Protein AF-A0A6L4AC06-F1 (afdb_monomer_lite)

Radius of gyration: 16.95 Å; chains: 1; bounding box: 40×43×42 Å

Sequence (103 aa):
LNTLAAGVDAAQFPNLARWIGMNDLIKADLDSHAIRDRAILEKSVIQSLKGLREIGLLREKEITGQLRVHGWIFELETGQILALDESSGHFEVLPEPTAKFSA

Secondary structure (DSSP, 8-state):
--HHHHTS-TTT-HHHHHHHHTT-------SSHHHHHHHHHHHHHHHHHHHHHHSHHHHHHHHTTS-----EEE-TTT--EEEEETTTTEEEEPPP-------

pLDDT: mean 78.98, std 16.52, range [40.75, 96.75]

Structure (mmCIF, N/CA/C/O backbone):
data_AF-A0A6L4AC06-F1
#
_entry.id   AF-A0A6L4AC06-F1
#
loop_
_atom_site.group_PDB
_atom_site.id
_atom_site.type_symbol
_atom_site.label_atom_id
_atom_site.label_alt_id
_atom_site.label_comp_id
_atom_site.label_asym_id
_atom_site.label_entity_id
_atom_site.label_seq_id
_atom_site.pdbx_PDB_ins_code
_atom_site.Cartn_x
_atom_site.Cartn_y
_atom_site.Cartn_z
_atom_site.occupancy
_atom_site.B_iso_or_equiv
_atom_site.auth_seq_id
_atom_site.auth_comp_id
_atom_site.auth_asym_id
_atom_site.auth_atom_id
_atom_site.pdbx_PDB_model_num
ATOM 1 N N . LEU A 1 1 ? 13.516 13.625 -12.542 1.00 40.75 1 LEU A N 1
ATOM 2 C CA . LEU A 1 1 ? 12.220 13.306 -13.176 1.00 40.75 1 LEU A CA 1
ATOM 3 C C . LEU A 1 1 ? 11.874 11.886 -12.740 1.00 40.75 1 LEU A C 1
ATOM 5 O O . LEU A 1 1 ? 12.769 11.053 -12.797 1.00 40.75 1 LEU A O 1
ATOM 9 N N . ASN A 1 2 ? 10.680 11.659 -12.177 1.00 47.31 2 ASN A N 1
ATOM 10 C CA . ASN A 1 2 ? 10.239 10.368 -11.614 1.00 47.31 2 ASN A CA 1
ATOM 11 C C . ASN A 1 2 ? 10.314 9.276 -12.695 1.00 47.31 2 ASN A C 1
ATOM 13 O O . ASN A 1 2 ? 9.913 9.534 -13.826 1.00 47.31 2 ASN A O 1
ATOM 17 N N . THR A 1 3 ? 10.797 8.070 -12.391 1.00 50.75 3 THR A N 1
ATOM 18 C CA . THR A 1 3 ? 10.997 7.006 -13.401 1.00 50.75 3 THR A CA 1
ATOM 19 C C . THR A 1 3 ? 9.695 6.505 -14.037 1.00 50.75 3 THR A C 1
ATOM 21 O O . THR A 1 3 ? 9.705 6.171 -15.214 1.00 50.75 3 THR A O 1
ATOM 24 N N . LEU A 1 4 ? 8.551 6.585 -13.346 1.00 47.72 4 LEU A N 1
ATOM 25 C CA . LEU A 1 4 ? 7.230 6.369 -13.967 1.00 47.72 4 LEU A CA 1
ATOM 26 C C . LEU A 1 4 ? 6.825 7.503 -14.926 1.00 47.72 4 LEU A C 1
ATOM 28 O O . LEU A 1 4 ? 6.141 7.262 -15.912 1.00 47.72 4 LEU A O 1
ATOM 32 N N . ALA A 1 5 ? 7.269 8.738 -14.671 1.00 49.38 5 ALA A N 1
ATOM 33 C CA . ALA A 1 5 ? 7.032 9.875 -15.561 1.00 49.38 5 ALA A CA 1
ATOM 34 C C . ALA A 1 5 ? 8.007 9.901 -16.750 1.00 49.38 5 ALA A C 1
ATOM 36 O O . ALA A 1 5 ? 7.704 10.514 -17.764 1.00 49.38 5 ALA A O 1
ATOM 37 N N . ALA A 1 6 ? 9.157 9.224 -16.658 1.00 54.38 6 ALA A N 1
ATOM 38 C CA . ALA A 1 6 ? 10.113 9.131 -17.761 1.00 54.38 6 ALA A CA 1
ATOM 39 C C . ALA A 1 6 ? 9.545 8.369 -18.975 1.00 54.38 6 ALA A C 1
ATOM 41 O O . ALA A 1 6 ? 9.968 8.625 -20.098 1.00 54.38 6 ALA A O 1
ATOM 42 N N . GLY A 1 7 ? 8.574 7.473 -18.755 1.00 56.91 7 GLY A N 1
ATOM 43 C CA . GLY A 1 7 ? 7.837 6.777 -19.816 1.00 56.91 7 GLY A CA 1
ATOM 44 C C . GLY A 1 7 ? 6.551 7.477 -20.270 1.00 56.91 7 GLY A C 1
ATOM 45 O O . GLY A 1 7 ? 5.894 6.990 -21.185 1.00 56.91 7 GLY A O 1
ATOM 46 N N . VAL A 1 8 ? 6.169 8.595 -19.643 1.00 63.22 8 VAL A N 1
ATOM 47 C CA . VAL A 1 8 ? 4.949 9.339 -19.981 1.00 63.22 8 VAL A CA 1
ATOM 48 C C . VAL A 1 8 ? 5.341 10.642 -20.653 1.00 63.22 8 VAL A C 1
ATOM 50 O O . VAL A 1 8 ? 5.860 11.554 -20.011 1.00 63.22 8 VAL A O 1
ATOM 53 N N . ASP A 1 9 ? 5.045 10.755 -21.945 1.00 72.19 9 ASP A N 1
ATOM 54 C CA . ASP A 1 9 ? 5.148 12.034 -22.636 1.00 72.19 9 ASP A CA 1
ATOM 55 C C . ASP A 1 9 ? 4.104 12.999 -22.057 1.00 72.19 9 ASP A C 1
ATOM 57 O O . ASP A 1 9 ? 2.901 12.872 -22.293 1.00 72.19 9 ASP A O 1
ATOM 61 N N . ALA A 1 10 ? 4.565 13.967 -21.267 1.00 72.50 10 ALA A N 1
ATOM 62 C CA . ALA A 1 10 ? 3.709 14.968 -20.649 1.00 72.50 10 ALA A CA 1
ATOM 63 C C . ALA A 1 10 ? 3.046 15.903 -21.676 1.00 72.50 10 ALA A C 1
ATOM 65 O O . ALA A 1 10 ? 1.990 16.461 -21.375 1.00 72.50 10 ALA A O 1
ATOM 66 N N . ALA A 1 11 ? 3.628 16.062 -22.871 1.00 78.44 11 ALA A N 1
ATOM 67 C CA . ALA A 1 11 ? 3.003 16.813 -23.955 1.00 78.44 11 ALA A CA 1
ATOM 68 C C . ALA A 1 11 ? 1.813 16.039 -24.543 1.00 78.44 11 ALA A C 1
ATOM 70 O O . ALA A 1 11 ? 0.790 16.638 -24.874 1.00 78.44 11 ALA A O 1
ATOM 71 N N . GLN A 1 12 ? 1.921 14.710 -24.613 1.00 81.12 12 GLN A N 1
ATOM 72 C CA . GLN A 1 12 ? 0.860 13.837 -25.114 1.00 81.12 12 GLN A CA 1
ATOM 73 C C . GLN A 1 12 ? -0.208 13.520 -24.052 1.00 81.12 12 GLN A C 1
ATOM 75 O O . GLN A 1 12 ? -1.399 13.477 -24.363 1.00 81.12 12 GLN A O 1
ATOM 80 N N . PHE A 1 13 ? 0.191 13.330 -22.790 1.00 79.69 13 PHE A N 1
ATOM 81 C CA . PHE A 1 13 ? -0.689 12.923 -21.688 1.00 79.69 13 PHE A CA 1
ATOM 82 C C . PHE A 1 13 ? -0.544 13.831 -20.451 1.00 79.69 13 PHE A C 1
ATOM 84 O O . PHE A 1 13 ? -0.169 13.369 -19.367 1.00 79.69 13 PHE A O 1
ATOM 91 N N . PRO A 1 14 ? -0.897 15.124 -20.551 1.00 79.69 14 PRO A N 1
ATOM 92 C CA . PRO A 1 14 ? -0.663 16.104 -19.486 1.00 79.69 14 PRO A CA 1
ATOM 93 C C . PRO A 1 14 ? -1.394 15.773 -18.177 1.00 79.69 14 PRO A C 1
ATOM 95 O O . PRO A 1 14 ? -0.861 15.982 -17.088 1.00 79.69 14 PRO A O 1
ATOM 98 N N . ASN A 1 15 ? -2.599 15.201 -18.256 1.00 77.62 15 ASN A N 1
ATOM 99 C CA . ASN A 1 15 ? -3.362 14.802 -17.069 1.00 77.62 15 ASN A CA 1
ATOM 100 C C . ASN A 1 15 ? -2.770 13.572 -16.371 1.00 77.62 15 ASN A C 1
ATOM 102 O O . ASN A 1 15 ? -2.788 13.511 -15.143 1.00 77.62 15 ASN A O 1
ATOM 106 N N . LEU A 1 16 ? -2.223 12.627 -17.140 1.00 70.25 16 LEU A N 1
ATOM 107 C CA . LEU A 1 16 ? -1.544 11.446 -16.610 1.00 70.25 16 LEU A CA 1
ATOM 108 C C . LEU A 1 16 ? -0.230 11.849 -15.938 1.00 70.25 16 LEU A C 1
ATOM 110 O O . LEU A 1 16 ? 0.023 11.455 -14.803 1.00 70.25 16 LEU A O 1
ATOM 114 N N . ALA A 1 17 ? 0.555 12.708 -16.594 1.00 73.12 17 ALA A N 1
ATOM 115 C CA . ALA A 1 17 ? 1.782 13.259 -16.030 1.00 73.12 17 ALA A CA 1
ATOM 116 C C . ALA A 1 17 ? 1.512 14.038 -14.733 1.00 73.12 17 ALA A C 1
ATOM 118 O O . ALA A 1 17 ? 2.220 13.854 -13.743 1.00 73.12 17 ALA A O 1
ATOM 119 N N . ARG A 1 18 ? 0.447 14.851 -14.701 1.00 73.25 18 ARG A N 1
ATOM 120 C CA . ARG A 1 18 ? 0.014 15.556 -13.488 1.00 73.25 18 ARG A CA 1
ATOM 121 C C . ARG A 1 18 ? -0.402 14.585 -12.383 1.00 73.25 18 ARG A C 1
ATOM 123 O O . ARG A 1 18 ? 0.024 14.764 -11.250 1.00 73.25 18 ARG A O 1
ATOM 130 N N . TRP A 1 19 ? -1.215 13.575 -12.697 1.00 71.81 19 TRP A N 1
ATOM 131 C CA . TRP A 1 19 ? -1.684 12.590 -11.718 1.00 71.81 19 TRP A CA 1
ATOM 132 C C . TRP A 1 19 ? -0.533 11.766 -11.126 1.00 71.81 19 TRP A C 1
ATOM 134 O O . TRP A 1 19 ? -0.445 11.641 -9.910 1.00 71.81 19 TRP A O 1
ATOM 144 N N . ILE A 1 20 ? 0.404 11.297 -11.954 1.00 69.94 20 ILE A N 1
ATOM 145 C CA . ILE A 1 20 ? 1.618 10.602 -11.491 1.00 69.94 20 ILE A CA 1
ATOM 146 C C . ILE A 1 20 ? 2.509 11.545 -10.670 1.00 69.94 20 ILE A C 1
ATOM 148 O O . ILE A 1 20 ? 3.087 11.140 -9.661 1.00 69.94 20 ILE A O 1
ATOM 152 N N . GLY A 1 21 ? 2.607 12.814 -11.078 1.00 67.94 21 GLY A N 1
ATOM 153 C CA . GLY A 1 21 ? 3.363 13.844 -10.368 1.00 67.94 21 GLY A CA 1
ATOM 154 C C . GLY A 1 21 ? 2.840 14.133 -8.958 1.00 67.94 21 GLY A C 1
ATOM 155 O O . GLY A 1 21 ? 3.635 14.454 -8.084 1.00 67.94 21 GLY A O 1
ATOM 156 N N . MET A 1 22 ? 1.539 13.944 -8.699 1.00 65.81 22 MET A N 1
ATOM 157 C CA . MET A 1 22 ? 0.957 14.116 -7.358 1.00 65.81 22 MET A CA 1
ATOM 158 C C . MET A 1 22 ? 1.525 13.140 -6.316 1.00 65.81 22 MET A C 1
ATOM 160 O O . MET A 1 22 ? 1.424 13.418 -5.124 1.00 65.81 22 MET A O 1
ATOM 164 N N . ASN A 1 23 ? 2.137 12.030 -6.744 1.00 63.56 23 ASN A N 1
ATOM 165 C CA . ASN A 1 23 ? 2.717 11.032 -5.844 1.00 63.56 23 ASN A CA 1
ATOM 166 C C . ASN A 1 23 ? 4.211 11.247 -5.543 1.00 63.56 23 ASN A C 1
ATOM 168 O O . ASN A 1 23 ? 4.784 10.400 -4.866 1.00 63.56 23 ASN A O 1
ATOM 172 N N . ASP A 1 24 ? 4.834 12.331 -6.038 1.00 61.16 24 ASP A N 1
ATOM 173 C CA . ASP A 1 24 ? 6.233 12.747 -5.789 1.00 61.16 24 ASP A CA 1
ATOM 174 C C . ASP A 1 24 ? 7.200 11.578 -5.494 1.00 61.16 24 ASP A C 1
ATOM 176 O O . ASP A 1 24 ? 7.875 11.479 -4.466 1.00 61.16 24 ASP A O 1
ATOM 180 N N . LEU A 1 25 ? 7.206 10.612 -6.415 1.00 58.78 25 LEU A N 1
ATOM 181 C CA . LEU A 1 25 ? 7.886 9.339 -6.235 1.00 58.78 25 LEU A CA 1
ATOM 182 C C . LEU A 1 25 ? 9.394 9.546 -6.387 1.00 58.78 25 LEU A C 1
ATOM 184 O O . LEU A 1 25 ? 9.873 9.952 -7.439 1.00 58.78 25 LEU A O 1
ATOM 188 N N . ILE A 1 26 ? 10.113 9.285 -5.296 1.00 55.16 26 ILE A N 1
ATOM 189 C CA . ILE A 1 26 ? 11.573 9.245 -5.120 1.00 55.16 26 ILE A CA 1
ATOM 190 C C . ILE A 1 26 ? 12.408 9.476 -6.389 1.00 55.16 26 ILE A C 1
ATOM 192 O O . ILE A 1 26 ? 12.487 8.635 -7.283 1.00 55.16 26 ILE A O 1
ATOM 196 N N . LYS A 1 27 ? 13.197 10.551 -6.381 1.00 54.69 27 LYS A N 1
ATOM 197 C CA . LYS A 1 27 ? 14.390 10.677 -7.229 1.00 54.69 27 LYS A CA 1
ATOM 198 C C . LYS A 1 27 ? 15.566 9.954 -6.557 1.00 54.69 27 LYS A C 1
ATOM 200 O O . LYS A 1 27 ? 16.509 10.612 -6.136 1.00 54.69 27 LYS A O 1
ATOM 205 N N . ALA A 1 28 ? 15.480 8.641 -6.346 1.00 48.78 28 ALA A N 1
ATOM 206 C CA . ALA A 1 28 ? 16.612 7.904 -5.783 1.00 48.78 28 ALA A CA 1
ATOM 207 C C . ALA A 1 28 ? 17.447 7.324 -6.911 1.00 48.78 28 ALA A C 1
ATOM 209 O O . ALA A 1 28 ? 16.921 6.667 -7.811 1.00 48.78 28 ALA A O 1
ATOM 210 N N . ASP A 1 29 ? 18.744 7.590 -6.834 1.00 49.91 29 ASP A N 1
ATOM 211 C CA . ASP A 1 29 ? 19.743 6.960 -7.673 1.00 49.91 29 ASP A CA 1
ATOM 212 C C . ASP A 1 29 ? 20.001 5.553 -7.132 1.00 49.91 29 ASP A C 1
ATOM 214 O O . ASP A 1 29 ? 20.860 5.328 -6.289 1.00 49.91 29 ASP A O 1
ATOM 218 N N . LEU A 1 30 ? 19.105 4.635 -7.485 1.00 57.91 30 LEU A N 1
ATOM 219 C CA . LEU A 1 30 ? 19.231 3.223 -7.146 1.00 57.91 30 LEU A CA 1
ATOM 220 C C . LEU A 1 30 ? 19.818 2.501 -8.355 1.00 57.91 30 LEU A C 1
ATOM 222 O O . LEU A 1 30 ? 19.290 2.647 -9.463 1.00 57.91 30 LEU A O 1
ATOM 226 N N . ASP A 1 31 ? 20.887 1.743 -8.100 1.00 59.62 31 ASP A N 1
ATOM 227 C CA . ASP A 1 31 ? 21.751 1.079 -9.089 1.00 59.62 31 ASP A CA 1
ATOM 228 C C . ASP A 1 31 ? 21.029 0.008 -9.926 1.00 59.62 31 ASP A C 1
ATOM 230 O O . ASP A 1 31 ? 21.521 -0.413 -10.970 1.00 59.62 31 ASP A O 1
ATOM 234 N N . SER A 1 32 ? 19.838 -0.425 -9.495 1.00 69.25 32 SER A N 1
ATOM 235 C CA . SER A 1 32 ? 18.981 -1.363 -10.222 1.00 69.25 32 SER A CA 1
ATOM 236 C C . SER A 1 32 ? 17.581 -0.794 -10.424 1.00 69.25 32 SER A C 1
ATOM 238 O O . SER A 1 32 ? 16.939 -0.333 -9.475 1.00 69.25 32 SER A O 1
ATOM 240 N N . HIS A 1 33 ? 17.083 -0.899 -11.659 1.00 69.25 33 HIS A N 1
ATOM 241 C CA . HIS A 1 33 ? 15.707 -0.553 -12.019 1.00 69.25 33 HIS A CA 1
ATOM 242 C C . HIS A 1 33 ? 14.686 -1.301 -11.153 1.00 69.25 33 HIS A C 1
ATOM 244 O O . HIS A 1 33 ? 13.776 -0.673 -10.632 1.00 69.25 33 HIS A O 1
ATOM 250 N N . ALA A 1 34 ? 14.893 -2.594 -10.882 1.00 71.19 34 ALA A N 1
ATOM 251 C CA . ALA A 1 34 ? 13.969 -3.386 -10.068 1.00 71.19 34 ALA A CA 1
ATOM 252 C C . ALA A 1 34 ? 13.885 -2.889 -8.612 1.00 71.19 34 ALA A C 1
ATOM 254 O O . ALA A 1 34 ? 12.797 -2.760 -8.054 1.00 71.19 34 ALA A O 1
ATOM 255 N N . ILE A 1 35 ? 15.029 -2.547 -8.006 1.00 72.62 35 ILE A N 1
ATOM 256 C CA . ILE A 1 35 ? 15.075 -1.999 -6.639 1.00 72.62 35 ILE A CA 1
ATOM 257 C C . ILE A 1 35 ? 14.406 -0.619 -6.607 1.00 72.62 35 ILE A C 1
ATOM 259 O O . ILE A 1 35 ? 13.659 -0.301 -5.680 1.00 72.62 35 ILE A O 1
ATOM 263 N N . ARG A 1 36 ? 14.642 0.194 -7.643 1.00 75.06 36 ARG A N 1
ATOM 264 C CA . ARG A 1 36 ? 14.022 1.513 -7.790 1.00 75.06 36 ARG A CA 1
ATOM 265 C C . ARG A 1 36 ? 12.508 1.425 -7.922 1.00 75.06 36 ARG A C 1
ATOM 267 O O . ARG A 1 36 ? 11.802 2.125 -7.198 1.00 75.06 36 ARG A O 1
ATOM 274 N N . ASP A 1 37 ? 12.023 0.575 -8.815 1.00 77.19 37 ASP A N 1
ATOM 275 C CA . ASP A 1 37 ? 10.599 0.419 -9.101 1.00 77.19 37 ASP A CA 1
ATOM 276 C C . ASP A 1 37 ? 9.862 -0.123 -7.876 1.00 77.19 37 ASP A C 1
ATOM 278 O O . ASP A 1 37 ? 8.801 0.392 -7.514 1.00 77.19 37 ASP A O 1
ATOM 282 N N . ARG A 1 38 ? 10.478 -1.067 -7.153 1.00 82.81 38 ARG A N 1
ATOM 283 C CA . ARG A 1 38 ? 9.945 -1.559 -5.883 1.00 82.81 38 ARG A CA 1
ATOM 284 C C . ARG A 1 38 ? 9.824 -0.452 -4.836 1.00 82.81 38 ARG A C 1
ATOM 286 O O . ARG A 1 38 ? 8.744 -0.255 -4.283 1.00 82.81 38 ARG A O 1
ATOM 293 N N . ALA A 1 39 ? 10.894 0.307 -4.602 1.00 82.50 39 ALA A N 1
ATOM 294 C CA . ALA A 1 39 ? 10.884 1.404 -3.633 1.00 82.50 39 ALA A CA 1
ATOM 295 C C . ALA A 1 39 ? 9.848 2.487 -3.988 1.00 82.50 39 ALA A C 1
ATOM 297 O O . ALA A 1 39 ? 9.226 3.088 -3.108 1.00 82.50 39 ALA A O 1
ATOM 298 N N . ILE A 1 40 ? 9.648 2.739 -5.283 1.00 81.06 40 ILE A N 1
ATOM 299 C CA . ILE A 1 40 ? 8.626 3.655 -5.789 1.00 81.06 40 ILE A CA 1
ATOM 300 C C . ILE A 1 40 ? 7.219 3.137 -5.484 1.00 81.06 40 ILE A C 1
ATOM 302 O O . ILE A 1 40 ? 6.398 3.900 -4.971 1.00 81.06 40 ILE A O 1
ATOM 306 N N . LEU A 1 41 ? 6.942 1.861 -5.756 1.00 85.06 41 LEU A N 1
ATOM 307 C CA . LEU A 1 41 ? 5.647 1.243 -5.459 1.00 85.06 41 LEU A CA 1
ATOM 308 C C . LEU A 1 41 ? 5.327 1.304 -3.961 1.00 85.06 41 LEU A C 1
ATOM 310 O O . LEU A 1 41 ? 4.255 1.779 -3.582 1.00 85.06 41 LEU A O 1
ATOM 314 N N . GLU A 1 42 ? 6.275 0.913 -3.111 1.00 90.12 42 GLU A N 1
ATOM 315 C CA . GLU A 1 42 ? 6.120 0.949 -1.652 1.00 90.12 42 GLU A CA 1
ATOM 316 C C . GLU A 1 42 ? 5.806 2.357 -1.143 1.00 90.12 42 GLU A C 1
ATOM 318 O O . GLU A 1 42 ? 4.848 2.555 -0.389 1.00 90.12 42 GLU A O 1
ATOM 323 N N . LYS A 1 43 ? 6.539 3.372 -1.615 1.00 86.38 43 LYS A N 1
ATOM 324 C CA . LYS A 1 43 ? 6.248 4.756 -1.225 1.00 86.38 43 LYS A CA 1
ATOM 325 C C . LYS A 1 43 ? 4.929 5.276 -1.774 1.00 86.38 43 LYS A C 1
ATOM 327 O O . LYS A 1 43 ? 4.272 6.046 -1.077 1.00 86.38 43 LYS A O 1
ATOM 332 N N . SER A 1 44 ? 4.513 4.854 -2.967 1.00 85.62 44 SER A N 1
ATOM 333 C CA . SER A 1 44 ? 3.196 5.206 -3.507 1.00 85.62 44 SER A CA 1
ATOM 334 C C . SER A 1 44 ? 2.073 4.706 -2.597 1.00 85.62 44 SER A C 1
ATOM 336 O O . SER A 1 44 ? 1.117 5.441 -2.333 1.00 85.62 44 SER A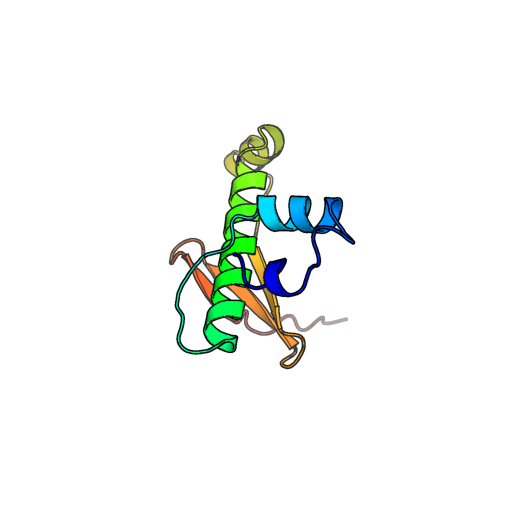 O 1
ATOM 338 N N . VAL A 1 45 ? 2.193 3.477 -2.086 1.00 91.12 45 VAL A N 1
ATOM 339 C CA . VAL A 1 45 ? 1.228 2.910 -1.135 1.00 91.12 45 VAL A CA 1
ATOM 340 C C . VAL A 1 45 ? 1.240 3.703 0.172 1.00 91.12 45 VAL A C 1
ATOM 342 O O . VAL A 1 45 ? 0.186 4.165 0.603 1.00 91.12 45 VAL A O 1
ATOM 345 N N . ILE A 1 46 ? 2.415 3.950 0.761 1.00 91.19 46 ILE A N 1
ATOM 346 C CA . ILE A 1 46 ? 2.544 4.716 2.016 1.00 91.19 46 ILE A CA 1
ATOM 347 C C . ILE A 1 46 ? 1.953 6.129 1.878 1.00 91.19 46 ILE A C 1
ATOM 349 O O . ILE A 1 46 ? 1.203 6.581 2.745 1.00 91.19 46 ILE A O 1
ATOM 353 N N . GLN A 1 47 ? 2.245 6.824 0.778 1.00 87.56 47 GLN A N 1
ATOM 354 C CA . GLN A 1 47 ? 1.717 8.165 0.522 1.00 87.56 47 GLN A CA 1
ATOM 355 C C . GLN A 1 47 ? 0.192 8.148 0.350 1.00 87.56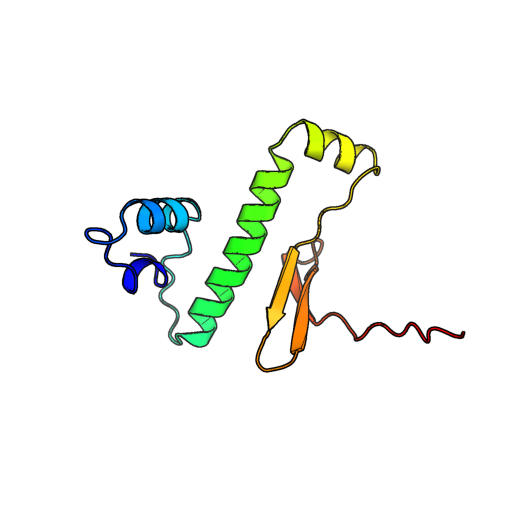 47 GLN A C 1
ATOM 357 O O . GLN A 1 47 ? -0.496 9.031 0.862 1.00 87.56 47 GLN A O 1
ATOM 362 N N . SER A 1 48 ? -0.347 7.124 -0.316 1.00 88.12 48 SER A N 1
ATOM 363 C CA . SER A 1 48 ? -1.796 6.944 -0.461 1.00 88.12 48 SER A CA 1
ATOM 364 C C . SER A 1 48 ? -2.469 6.714 0.895 1.00 88.12 48 SER A C 1
ATOM 366 O O . SER A 1 48 ? -3.480 7.351 1.188 1.00 88.12 48 SER A O 1
ATOM 368 N N . LEU A 1 49 ? -1.882 5.875 1.757 1.00 92.31 49 LEU A N 1
ATOM 369 C CA . LEU A 1 49 ? -2.369 5.660 3.125 1.00 92.31 49 LEU A CA 1
ATOM 370 C C . LEU A 1 49 ? -2.375 6.957 3.935 1.00 92.31 49 LEU A C 1
ATOM 372 O O . LEU A 1 49 ? -3.366 7.264 4.599 1.00 92.31 49 LEU A O 1
ATOM 376 N N . LYS A 1 50 ? -1.301 7.749 3.846 1.00 90.44 50 LYS A N 1
ATOM 377 C CA . LYS A 1 50 ? -1.231 9.063 4.494 1.00 90.44 50 LYS A CA 1
ATOM 378 C C . LYS A 1 50 ? -2.361 9.978 4.016 1.00 90.44 50 LYS A C 1
ATOM 380 O O . LYS A 1 50 ? -3.058 10.551 4.847 1.00 90.44 50 LYS A O 1
ATOM 385 N N . GLY A 1 51 ? -2.585 10.058 2.705 1.00 89.81 51 GLY A N 1
ATOM 386 C CA . GLY A 1 51 ? -3.671 10.857 2.133 1.00 89.81 51 GLY A CA 1
ATOM 387 C C . GLY A 1 51 ? -5.054 10.418 2.623 1.00 89.81 51 GLY A C 1
ATOM 388 O O . GLY A 1 51 ? -5.869 11.257 2.998 1.00 89.81 51 GLY A O 1
ATOM 389 N N . LEU A 1 52 ? -5.313 9.108 2.703 1.00 91.31 52 LEU A N 1
ATOM 390 C CA . LEU A 1 52 ? -6.568 8.585 3.261 1.00 91.31 52 LEU A CA 1
ATOM 391 C C . LEU A 1 52 ? -6.752 8.989 4.733 1.00 91.31 52 LEU A C 1
ATOM 393 O O . LEU A 1 52 ? -7.851 9.369 5.132 1.00 91.31 52 LEU A O 1
ATOM 397 N N . ARG A 1 53 ? -5.677 8.975 5.525 1.00 92.62 53 ARG A N 1
ATOM 398 C CA . ARG A 1 53 ? -5.682 9.350 6.951 1.00 92.62 53 ARG A CA 1
ATOM 399 C C . ARG A 1 53 ? -5.823 10.849 7.207 1.00 92.62 53 ARG A C 1
ATOM 401 O O . ARG A 1 53 ? -6.160 11.253 8.320 1.00 92.62 53 ARG A O 1
ATOM 408 N N . GLU A 1 54 ? -5.593 11.680 6.198 1.00 91.44 54 GLU A N 1
ATOM 409 C CA . GLU A 1 54 ? -5.845 13.123 6.263 1.00 91.44 54 GLU A CA 1
ATOM 410 C C . GLU A 1 54 ? -7.332 13.463 6.045 1.00 91.44 54 GLU A C 1
ATOM 412 O O . GLU A 1 54 ? -7.790 14.530 6.461 1.00 91.44 54 GLU A O 1
ATOM 417 N N . ILE A 1 55 ? -8.124 12.546 5.472 1.00 94.19 55 ILE A N 1
ATOM 418 C CA . ILE A 1 55 ? -9.573 12.718 5.306 1.00 94.19 55 ILE A CA 1
ATOM 419 C C . ILE A 1 55 ? -10.255 12.570 6.672 1.00 94.19 55 ILE A C 1
ATOM 421 O O . ILE A 1 55 ? -10.303 11.475 7.234 1.00 94.19 55 ILE A O 1
ATOM 425 N N . GLY A 1 56 ? -10.844 13.660 7.181 1.00 92.12 56 GLY A N 1
ATOM 426 C CA . GLY A 1 56 ? -11.425 13.725 8.533 1.00 92.12 56 GLY A CA 1
ATOM 427 C C . GLY A 1 56 ? -12.364 12.562 8.875 1.00 92.12 56 GLY A C 1
ATOM 428 O O . GLY A 1 56 ? -12.191 11.917 9.904 1.00 92.12 56 GLY A O 1
ATOM 429 N N . LEU A 1 57 ? -13.279 12.214 7.964 1.00 94.69 57 LEU A N 1
ATOM 430 C CA . LEU A 1 57 ? -14.215 11.100 8.152 1.00 94.69 57 LEU A CA 1
ATOM 431 C C . LEU A 1 57 ? -13.515 9.741 8.321 1.00 94.69 57 LEU A C 1
ATOM 433 O O . LEU A 1 57 ? -13.952 8.920 9.125 1.00 94.69 57 LEU A O 1
ATOM 437 N N . LEU A 1 58 ? -12.456 9.474 7.550 1.00 93.88 58 LEU A N 1
ATOM 438 C CA . LEU A 1 58 ? -11.727 8.206 7.643 1.00 93.88 58 LEU A CA 1
ATOM 439 C C . LEU A 1 58 ? -10.901 8.160 8.924 1.00 93.88 58 LEU A C 1
ATOM 441 O O . LEU A 1 58 ? -10.950 7.163 9.641 1.00 93.88 58 LEU A O 1
ATOM 445 N N . ARG A 1 59 ? -10.231 9.269 9.256 1.00 93.50 59 ARG A N 1
ATOM 446 C CA . ARG A 1 59 ? -9.456 9.414 10.489 1.00 93.50 59 ARG A CA 1
ATOM 447 C C . ARG A 1 59 ? -10.301 9.162 11.736 1.00 93.50 59 ARG A C 1
ATOM 449 O O . ARG A 1 59 ? -9.875 8.428 12.622 1.00 93.50 59 ARG A O 1
ATOM 456 N N . GLU A 1 60 ? -11.494 9.746 11.810 1.00 95.75 60 GLU A N 1
ATOM 457 C CA . GLU A 1 60 ? -12.412 9.540 12.939 1.00 95.75 60 GLU A CA 1
ATOM 458 C C . GLU A 1 60 ? -12.837 8.073 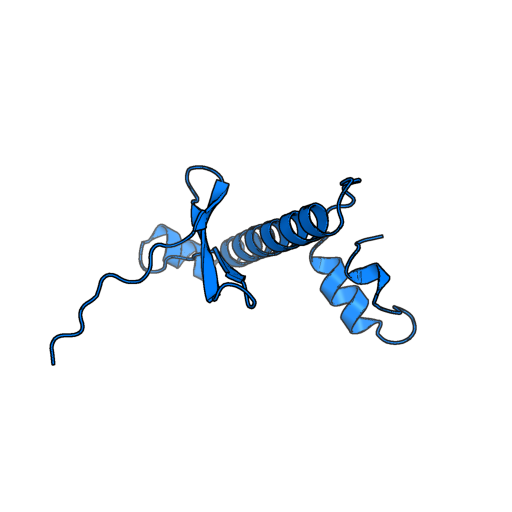13.068 1.00 95.75 60 GLU A C 1
ATOM 460 O O . GLU A 1 60 ? -12.828 7.505 14.165 1.00 95.75 60 GLU A O 1
ATOM 465 N N . LYS A 1 61 ? -13.165 7.426 11.946 1.00 96.19 61 LYS A N 1
ATOM 466 C CA . LYS A 1 61 ? -13.540 6.007 11.937 1.00 96.19 61 LYS A CA 1
ATOM 467 C C . LYS A 1 61 ? -12.382 5.090 12.319 1.00 96.19 61 LYS A C 1
ATOM 469 O O . LYS A 1 61 ? -12.609 4.093 12.997 1.00 96.19 61 LYS A O 1
ATOM 474 N N . GLU A 1 62 ? -11.161 5.423 11.917 1.00 94.31 62 GLU A N 1
ATOM 475 C CA . GLU A 1 62 ? -9.965 4.655 12.271 1.00 94.31 62 GLU A CA 1
ATOM 476 C C . GLU A 1 62 ? -9.629 4.802 13.764 1.00 94.31 62 GLU A C 1
ATOM 478 O O . GLU A 1 62 ? -9.468 3.797 14.454 1.00 94.31 62 GLU A O 1
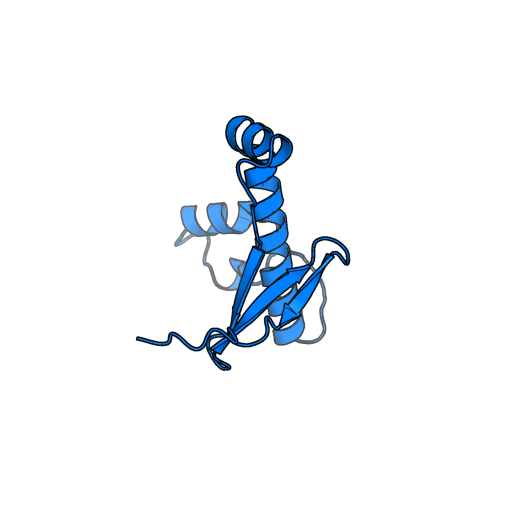ATOM 483 N N . ILE A 1 63 ? -9.650 6.028 14.310 1.00 94.44 63 ILE A N 1
ATOM 484 C CA . ILE A 1 63 ? -9.414 6.292 15.747 1.00 94.44 63 ILE A CA 1
ATOM 485 C C . ILE A 1 63 ? -10.454 5.595 16.633 1.00 94.44 63 ILE A C 1
ATOM 487 O O . ILE A 1 63 ? -10.122 5.082 17.699 1.00 94.44 63 ILE A O 1
ATOM 491 N N . THR A 1 64 ? -11.716 5.566 16.202 1.00 96.75 64 THR A N 1
ATOM 492 C CA . THR A 1 64 ? -12.799 4.898 16.945 1.00 96.75 64 THR A CA 1
ATOM 493 C C . THR A 1 64 ? -12.831 3.379 16.744 1.00 96.75 64 THR A C 1
ATOM 495 O O . THR A 1 64 ? -13.714 2.716 17.285 1.00 96.75 64 THR A O 1
ATOM 498 N N . GLY A 1 65 ? -11.894 2.812 15.974 1.00 95.56 65 GLY A N 1
ATOM 499 C CA . GLY A 1 65 ? -11.802 1.374 15.710 1.00 95.56 65 GLY A CA 1
ATOM 500 C C . GLY A 1 65 ? -12.884 0.824 14.773 1.00 95.56 65 GLY A C 1
ATOM 501 O O . GLY A 1 65 ? -12.997 -0.389 14.613 1.00 95.56 65 GLY A O 1
ATOM 502 N N . GLN A 1 66 ? -13.678 1.692 14.141 1.00 95.94 66 GLN A N 1
ATOM 503 C CA . GLN A 1 66 ? -14.737 1.317 13.195 1.00 95.94 66 GLN A CA 1
ATOM 504 C C . GLN A 1 66 ? -14.202 1.036 11.783 1.00 95.94 66 GLN A C 1
ATOM 506 O O . GLN A 1 66 ? -14.920 0.505 10.937 1.00 95.94 66 GLN A O 1
ATOM 511 N N . LEU A 1 67 ? -12.955 1.420 11.515 1.00 94.88 67 LEU A N 1
ATOM 512 C CA . LEU A 1 67 ? -12.257 1.214 10.254 1.00 94.88 67 LEU A CA 1
ATOM 513 C C . LEU A 1 67 ? -10.805 0.826 10.537 1.00 94.88 67 LEU A C 1
ATOM 515 O O . LEU A 1 67 ? -10.193 1.332 11.471 1.00 94.88 67 LEU A O 1
ATOM 519 N N . ARG A 1 68 ? -10.242 -0.038 9.692 1.00 93.00 68 ARG A N 1
ATOM 520 C CA . ARG A 1 68 ? -8.795 -0.227 9.573 1.00 93.00 68 ARG A CA 1
ATOM 521 C C . ARG A 1 68 ? -8.407 -0.048 8.118 1.00 93.00 68 ARG A C 1
ATOM 523 O O . ARG A 1 68 ? -9.117 -0.529 7.234 1.00 93.00 68 ARG A O 1
ATOM 530 N N . VAL A 1 69 ? -7.305 0.647 7.886 1.00 92.44 69 VAL A N 1
ATOM 531 C CA . VAL A 1 69 ? -6.743 0.841 6.552 1.00 92.44 69 VAL A CA 1
ATOM 532 C C . VAL A 1 69 ? -5.461 0.021 6.468 1.00 92.44 69 VAL A C 1
ATOM 534 O O . VAL A 1 69 ? -4.671 0.015 7.403 1.00 92.44 69 VAL A O 1
ATOM 537 N N . HIS A 1 70 ? -5.275 -0.699 5.364 1.00 94.62 70 HIS A N 1
ATOM 538 C CA . HIS A 1 70 ? -4.099 -1.532 5.120 1.00 94.62 70 HIS A CA 1
ATOM 539 C C . HIS A 1 70 ? -3.489 -1.172 3.764 1.00 94.62 70 HIS A C 1
ATOM 541 O O . HIS A 1 70 ? -4.218 -0.850 2.824 1.00 94.62 70 HIS A O 1
ATOM 547 N N . GLY A 1 71 ? -2.161 -1.228 3.656 1.00 94.94 71 GLY A N 1
ATOM 548 C CA . GLY A 1 71 ? -1.442 -1.032 2.396 1.00 94.94 71 GLY A CA 1
ATOM 549 C C . GLY A 1 71 ? -0.916 -2.349 1.857 1.00 94.94 71 GLY A C 1
ATOM 550 O O . GLY A 1 71 ? -0.115 -2.989 2.532 1.00 94.94 71 GLY A O 1
ATOM 551 N N . TRP A 1 72 ? -1.336 -2.733 0.651 1.00 95.88 72 TRP A N 1
ATOM 552 C CA .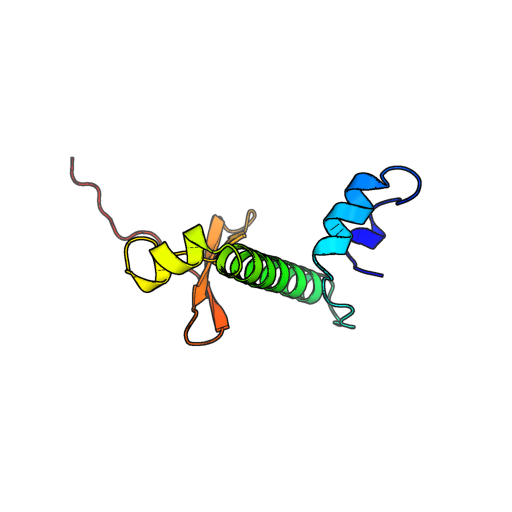 TRP A 1 72 ? -0.921 -3.975 -0.001 1.00 95.88 72 TRP A CA 1
ATOM 553 C C . TRP A 1 72 ? -0.274 -3.721 -1.361 1.00 95.88 72 TRP A C 1
ATOM 555 O O . TRP A 1 72 ? -0.652 -2.796 -2.081 1.00 95.88 72 TRP A O 1
ATOM 565 N N . ILE A 1 73 ? 0.668 -4.589 -1.719 1.00 94.25 73 ILE A N 1
ATOM 566 C CA . ILE A 1 73 ? 1.262 -4.704 -3.052 1.00 94.25 73 ILE A CA 1
ATOM 567 C C . ILE A 1 73 ? 1.015 -6.127 -3.535 1.00 94.25 73 ILE A C 1
ATOM 569 O O . ILE A 1 73 ? 1.327 -7.078 -2.825 1.00 94.25 73 ILE A O 1
ATOM 573 N N . PHE A 1 74 ? 0.464 -6.270 -4.736 1.00 92.88 74 PHE A N 1
ATOM 574 C CA . PHE A 1 74 ? 0.303 -7.566 -5.385 1.00 92.88 74 PHE A CA 1
ATOM 575 C C . PHE A 1 74 ? 1.383 -7.748 -6.448 1.00 92.88 74 PHE A C 1
ATOM 577 O O . PHE A 1 74 ? 1.493 -6.934 -7.368 1.00 92.88 74 PHE A O 1
ATOM 584 N N . GLU A 1 75 ? 2.171 -8.810 -6.328 1.00 90.81 75 GLU A N 1
ATOM 585 C CA . GLU A 1 75 ? 3.171 -9.182 -7.322 1.00 90.81 75 GLU A CA 1
ATOM 586 C C . GLU A 1 75 ? 2.558 -10.130 -8.351 1.00 90.81 75 GLU A C 1
ATOM 5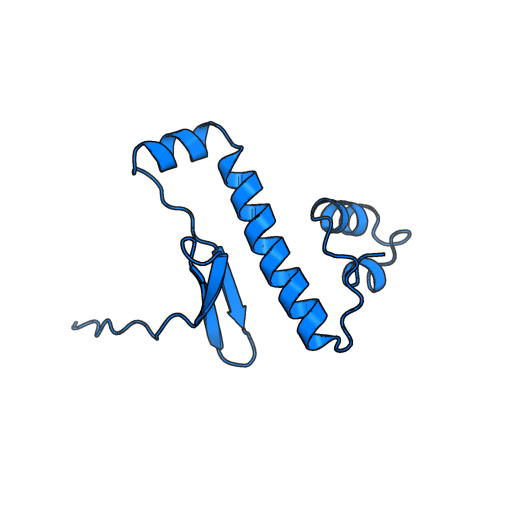88 O O . GLU A 1 75 ? 2.229 -11.275 -8.053 1.00 90.81 75 GLU A O 1
ATOM 593 N N . LEU A 1 76 ? 2.412 -9.646 -9.586 1.00 87.94 76 LEU A N 1
ATOM 594 C CA . LEU A 1 76 ? 1.757 -10.392 -10.664 1.00 87.94 76 LEU A CA 1
ATOM 595 C C . LEU A 1 76 ? 2.496 -11.685 -11.037 1.00 87.94 76 LEU A C 1
ATOM 597 O O . LEU A 1 76 ? 1.855 -12.672 -11.380 1.00 87.94 76 LEU A O 1
ATOM 601 N N . GLU A 1 77 ? 3.830 -11.673 -10.992 1.00 88.62 77 GLU A N 1
ATOM 602 C CA . GLU A 1 77 ? 4.658 -12.812 -11.413 1.00 88.62 77 GLU A CA 1
ATOM 603 C C . GLU A 1 77 ? 4.613 -13.965 -10.409 1.00 88.62 77 GLU A C 1
ATOM 605 O O . GLU A 1 77 ? 4.592 -15.131 -10.798 1.00 88.62 77 GLU A O 1
ATOM 610 N N . THR A 1 78 ? 4.598 -13.639 -9.117 1.00 89.69 78 THR A N 1
ATOM 611 C CA . THR A 1 78 ? 4.687 -14.613 -8.023 1.00 89.69 78 THR A CA 1
ATOM 612 C C . THR A 1 78 ? 3.323 -14.930 -7.411 1.00 89.69 78 THR A C 1
ATOM 614 O O . THR A 1 78 ? 3.187 -15.927 -6.705 1.00 89.69 78 THR A O 1
ATOM 617 N N . GLY A 1 79 ? 2.313 -14.089 -7.656 1.00 90.75 79 GLY A N 1
ATOM 618 C CA . GLY A 1 79 ? 1.011 -14.153 -6.993 1.00 90.75 79 GLY A CA 1
ATOM 619 C C . GLY A 1 79 ? 1.055 -13.739 -5.518 1.00 90.75 79 GLY A C 1
ATOM 620 O O . GLY A 1 79 ? 0.061 -13.904 -4.811 1.00 90.75 79 GLY A O 1
ATOM 621 N N . GLN A 1 80 ? 2.186 -13.220 -5.033 1.00 92.44 80 GLN A N 1
ATOM 622 C CA . GLN A 1 80 ? 2.349 -12.849 -3.632 1.00 92.44 80 GLN A CA 1
ATOM 623 C C . GLN A 1 80 ? 1.659 -11.521 -3.323 1.00 92.44 80 GLN A C 1
ATOM 625 O O . GLN A 1 80 ? 1.635 -10.594 -4.135 1.00 92.44 80 GLN A O 1
ATOM 630 N N . ILE A 1 81 ? 1.134 -11.415 -2.103 1.00 93.69 81 ILE A N 1
ATOM 631 C CA . ILE A 1 81 ? 0.693 -10.145 -1.532 1.00 93.69 81 ILE A CA 1
ATOM 632 C C . ILE A 1 81 ? 1.720 -9.739 -0.487 1.00 93.69 81 ILE A C 1
ATOM 634 O O . ILE A 1 81 ? 2.020 -10.516 0.414 1.00 93.69 81 ILE A O 1
ATOM 638 N N . LEU A 1 82 ? 2.225 -8.515 -0.580 1.00 94.88 82 LEU A N 1
ATOM 639 C CA . LEU A 1 82 ? 3.032 -7.906 0.462 1.00 94.88 82 LEU A CA 1
ATOM 640 C C . LEU A 1 82 ? 2.185 -6.875 1.191 1.00 94.88 82 LEU A C 1
ATOM 642 O O . LEU A 1 82 ? 1.605 -5.993 0.556 1.00 94.88 82 LEU A O 1
ATOM 646 N N . ALA A 1 83 ? 2.110 -6.977 2.510 1.00 96.06 83 ALA A N 1
ATOM 647 C CA . ALA A 1 83 ? 1.421 -6.018 3.353 1.00 96.06 83 ALA A CA 1
ATOM 648 C C . ALA A 1 83 ? 2.414 -5.128 4.083 1.00 96.06 83 ALA A C 1
ATOM 650 O O . ALA A 1 83 ? 3.437 -5.599 4.566 1.00 96.06 83 ALA A O 1
ATOM 651 N N . LEU A 1 84 ? 2.086 -3.843 4.180 1.00 96.38 84 LEU A N 1
ATOM 652 C CA . LEU A 1 84 ? 2.795 -2.928 5.058 1.00 96.38 84 LEU A CA 1
ATOM 653 C C . LEU A 1 84 ? 2.532 -3.337 6.510 1.00 96.38 84 LEU A C 1
ATOM 655 O O . LEU A 1 84 ? 1.394 -3.248 6.981 1.00 96.38 84 LEU A O 1
ATOM 659 N N . ASP A 1 85 ? 3.581 -3.742 7.215 1.00 95.00 85 ASP A N 1
ATOM 660 C CA . ASP A 1 85 ? 3.572 -3.778 8.668 1.00 95.00 85 ASP A CA 1
ATOM 661 C C . ASP A 1 85 ? 3.782 -2.352 9.189 1.00 95.00 85 ASP A C 1
ATOM 663 O O . ASP A 1 85 ? 4.834 -1.739 9.011 1.00 95.00 85 ASP A O 1
ATOM 667 N N . GLU A 1 86 ? 2.758 -1.798 9.835 1.00 87.94 86 GLU A N 1
ATOM 668 C CA . GLU A 1 86 ? 2.807 -0.426 10.342 1.00 87.94 86 GLU A CA 1
ATOM 669 C C . GLU A 1 86 ? 3.742 -0.256 11.538 1.00 87.94 86 GLU A C 1
ATOM 671 O O . GLU A 1 86 ? 4.126 0.873 11.847 1.00 87.94 86 GLU A O 1
ATOM 676 N N . SER A 1 87 ? 4.116 -1.350 12.209 1.00 90.12 87 SER A N 1
ATOM 677 C CA . SER A 1 87 ? 5.030 -1.286 13.347 1.00 90.12 87 SER A CA 1
ATOM 678 C C . SER A 1 87 ? 6.485 -1.128 12.904 1.00 90.12 87 SER A C 1
ATOM 680 O O . SER A 1 87 ? 7.203 -0.292 13.457 1.00 90.12 87 SER A O 1
ATOM 682 N N . SER A 1 88 ? 6.905 -1.866 11.874 1.00 92.38 88 SER A N 1
ATOM 683 C CA . SER A 1 88 ? 8.247 -1.761 11.293 1.00 92.38 88 SER A CA 1
ATOM 684 C C . SER A 1 88 ? 8.353 -0.725 10.169 1.00 92.38 88 SER A C 1
ATOM 686 O O . SER A 1 88 ? 9.444 -0.227 9.895 1.00 92.38 88 SER A O 1
ATOM 688 N N . GLY A 1 89 ? 7.240 -0.376 9.518 1.00 91.00 89 GLY A N 1
ATOM 689 C CA . GLY A 1 89 ? 7.231 0.462 8.318 1.00 91.00 89 GLY A CA 1
ATOM 690 C C . GLY A 1 89 ? 7.734 -0.261 7.063 1.00 91.00 89 GLY A C 1
ATOM 691 O O . GLY A 1 89 ? 8.044 0.399 6.067 1.00 91.00 89 GLY A O 1
ATOM 692 N N . HIS A 1 90 ? 7.829 -1.592 7.103 1.00 93.50 90 HIS A N 1
ATOM 693 C CA . HIS A 1 90 ? 8.309 -2.428 6.006 1.00 93.50 90 HIS A CA 1
ATOM 694 C C . HIS A 1 90 ? 7.191 -3.290 5.413 1.00 93.50 90 HIS A C 1
ATOM 696 O O . HIS A 1 90 ? 6.190 -3.581 6.063 1.00 93.50 90 HIS A O 1
ATOM 702 N N . PHE A 1 91 ? 7.352 -3.678 4.147 1.00 94.69 91 PHE A N 1
ATOM 703 C CA . PHE A 1 91 ? 6.434 -4.596 3.482 1.00 94.69 91 PHE A CA 1
ATOM 704 C C . PHE A 1 91 ? 6.877 -6.041 3.702 1.00 94.69 91 PHE A C 1
ATOM 706 O O . PHE A 1 91 ? 8.007 -6.403 3.378 1.00 94.69 91 PHE A O 1
ATOM 713 N N . GLU A 1 92 ? 5.961 -6.871 4.186 1.00 95.12 92 GLU A N 1
ATOM 714 C CA . GLU A 1 92 ? 6.185 -8.290 4.447 1.00 95.12 92 GLU A CA 1
ATOM 715 C C . GLU A 1 92 ? 5.241 -9.141 3.604 1.00 95.12 92 GLU A C 1
ATOM 717 O O . GLU A 1 92 ? 4.093 -8.765 3.363 1.00 95.12 92 GLU A O 1
ATOM 722 N N . VAL A 1 93 ? 5.712 -10.303 3.148 1.00 94.25 93 VAL A N 1
ATOM 723 C CA . VAL A 1 93 ? 4.863 -11.252 2.419 1.00 94.25 93 VAL A CA 1
ATOM 724 C C . VAL A 1 93 ? 3.770 -11.748 3.358 1.00 94.25 93 VAL A C 1
ATOM 726 O O . VAL A 1 93 ? 4.056 -12.334 4.403 1.00 94.25 93 VAL A O 1
ATOM 729 N N . LEU A 1 94 ? 2.511 -11.541 2.974 1.00 90.62 94 LEU A N 1
ATOM 730 C CA . LEU A 1 94 ? 1.395 -12.147 3.674 1.00 90.62 94 LEU A CA 1
ATOM 731 C C . LEU A 1 94 ? 1.432 -13.659 3.442 1.00 90.62 94 LEU A C 1
ATOM 733 O O . LEU A 1 94 ? 1.468 -14.097 2.288 1.00 90.62 94 LEU A O 1
ATOM 737 N N . PRO A 1 95 ? 1.401 -14.468 4.513 1.00 83.06 95 PRO A N 1
ATOM 738 C CA . PRO A 1 95 ? 1.259 -15.903 4.361 1.00 83.06 95 PRO A CA 1
ATOM 739 C C . PRO A 1 95 ? -0.065 -16.204 3.657 1.00 83.06 95 PRO A C 1
ATOM 741 O O . PRO A 1 95 ? -1.059 -15.496 3.856 1.00 83.06 95 PRO A O 1
ATOM 744 N N . GLU A 1 96 ? -0.087 -17.264 2.848 1.00 72.19 96 GLU A N 1
ATOM 745 C CA . GLU A 1 96 ? -1.329 -17.717 2.230 1.00 72.19 96 GLU A CA 1
ATOM 746 C C . GLU A 1 96 ? -2.421 -17.885 3.299 1.00 72.19 96 GLU A C 1
ATOM 748 O O . GLU A 1 96 ? -2.134 -18.372 4.404 1.00 72.19 96 GLU A O 1
ATOM 753 N N . PRO A 1 97 ? -3.676 -17.494 3.009 1.00 62.03 97 PRO A N 1
ATOM 754 C CA . PRO A 1 97 ? -4.764 -17.666 3.954 1.00 62.03 97 PRO A CA 1
ATOM 755 C C . PRO A 1 97 ? -4.867 -19.140 4.357 1.00 62.03 97 PRO A C 1
ATOM 757 O O . PRO A 1 97 ? -5.253 -19.996 3.568 1.00 62.03 97 PRO A O 1
ATOM 760 N N . THR A 1 98 ? -4.582 -19.449 5.620 1.00 53.81 98 THR A N 1
ATOM 761 C CA . THR A 1 98 ? -4.709 -20.806 6.184 1.00 53.81 98 THR A CA 1
ATOM 762 C C . THR A 1 98 ? -6.166 -21.223 6.417 1.00 53.81 98 THR A C 1
ATOM 764 O O . THR A 1 98 ? -6.439 -22.268 7.013 1.00 53.81 98 THR A O 1
ATOM 767 N N . ALA A 1 99 ? -7.127 -20.435 5.930 1.00 49.78 99 ALA A N 1
ATOM 768 C CA . ALA A 1 99 ? -8.544 -20.723 6.034 1.00 49.78 99 ALA A CA 1
ATOM 769 C C . ALA A 1 99 ? -8.916 -21.898 5.120 1.00 49.78 99 ALA A C 1
ATOM 771 O O . ALA A 1 99 ? -9.256 -21.735 3.948 1.00 49.78 99 ALA A O 1
ATOM 772 N N . LYS A 1 100 ? -8.912 -23.105 5.693 1.00 46.56 100 LYS A N 1
ATOM 773 C CA . LYS A 1 100 ? -9.719 -24.207 5.171 1.00 46.56 100 LYS A CA 1
ATOM 774 C C . LYS A 1 100 ? -11.185 -23.789 5.280 1.00 46.56 100 LYS A C 1
ATOM 776 O O . LYS A 1 100 ? -11.770 -23.879 6.357 1.00 46.56 100 LYS A O 1
ATOM 781 N N . PHE A 1 101 ? -11.779 -23.342 4.177 1.00 46.25 101 PHE A N 1
ATOM 782 C CA . PHE A 1 101 ? -13.232 -23.305 4.060 1.00 46.25 101 PHE A CA 1
ATOM 783 C C . PHE A 1 101 ? -13.728 -24.751 4.146 1.00 46.25 101 PHE A C 1
ATOM 785 O O . PHE A 1 101 ? -13.583 -25.530 3.207 1.00 46.25 101 PHE A O 1
ATOM 792 N N . SER A 1 102 ? -14.228 -25.134 5.319 1.00 47.94 102 SER A N 1
ATOM 793 C CA . SER A 1 102 ? -15.015 -26.354 5.480 1.00 47.94 102 SER A CA 1
ATOM 794 C C . SER A 1 102 ? -16.439 -25.993 5.069 1.00 47.94 102 SER A C 1
ATOM 796 O O . SER A 1 102 ? -17.055 -25.133 5.697 1.00 47.94 102 SER A O 1
ATOM 798 N N . ALA A 1 103 ? -16.884 -26.575 3.956 1.00 49.59 103 ALA A N 1
ATOM 799 C CA . ALA A 1 103 ? -18.282 -26.583 3.538 1.00 49.59 103 ALA A CA 1
ATOM 800 C C . ALA A 1 103 ? -19.088 -27.577 4.384 1.00 49.59 103 ALA A C 1
ATOM 802 O O . ALA A 1 103 ? -18.483 -28.579 4.836 1.00 49.59 103 ALA A O 1
#

Foldseek 3Di:
DQPVCVPPDCVVVVVVSVVLVVLVFDPDPDVDPVVSVVSRLLSSQVVVVVVQCVPPVSVVCVVVVVDDDWGWDADPVVRWIWTQDPVVRDTDTDDDPPDPPDD

=== Feature glossary ===
A reading guide for the features in this record.

Start from the sequence.

  · Sequence gives the chain of amino acids in standard one-letter code (A=alanine, C=cysteine, …, Y=tyrosine), read N→C. It is the only feature that is directly encoded by the gene; all structural features are derived from the folded form of this sequence.

Fold it, and you get atomic coordinates and the backbone conformation that goes with them.

  · The mmCIF table is the protein's shape written out atom by atom. For each backbone N, Cα, C, and carbonyl O, it records an (x, y, z) coordinate triple in Å plus the residue type, chain letter, and residue number.

  · Backbone dihedral angles. Every residue except chain termini has a φ (preceding-C → N → Cα → C) and a ψ (N → Cα → C → next-N). They are reported in degrees following the IUPAC sign convention. Secondary structure is essentially a statement about which (φ, ψ) basin each residue occupies.

  · DSSP 8-state secondary structure assigns each residue one of H (α-helix), G (3₁₀-helix), I (π-helix), E (extended β-strand), B (isolated β-bridge), T (hydrogen-bonded turn), S (bend), or '-' (coil). The assignment is computed from backbone hydrogen-bond geometry via the Kabsch–Sander algorithm.

  · P-SEA three-state annotation labels each residue as helix, strand, or coil based purely on the geometry of the Cα trace. It serves as a fallback when the full backbone (and thus DSSP) is unavailable.

Summarize the fold with a handful of shape descriptors and a per-residue structural alphabet.

  · Radius of gyration (Rg) is the root-mean-square distance of Cα atoms from their centroid — a single number for overall size and compactness. A globular domain of N residues has Rg ≈ 2.2·N^0.38 Å; an extended or disordered chain has a much larger Rg. The Cα contact count is the number of residue pairs whose Cα atoms are within 8 Å and are more than four positions apart in sequence — a standard proxy for tertiary packing density. The bounding box is the smallest axis-aligned box enclosing all Cα atoms.

  · Foldseek's 3Di representation compresses backbone geometry into a per-residue letter drawn from a learned twenty-state alphabet. It captures the tertiary interaction pattern around each residue — which residues are packed against it in space, regardless of where they are in sequence.

  · Accessible surface area quantifies burial. A residue with SASA near zero is packed into the hydrophobic core; one with SASA >100 Å² sits on the surface. Computed here via the Shrake–Rupley numerical algorithm with a 1.4 Å probe.

Ask how reliable the model is.

  · For AlphaFold models, the B-factor field carries pLDDT — the model's own estimate of local accuracy on a 0–100 scale. Regions with pLDDT<50 should be treated as essentially unmodeled; they often correspond to intrinsically disordered segments.

  · For experimental (PDB) structures, the B-factor (temperature factor) quantifies the positional spread of each atom in the crystal — a combination of thermal vibration and static disorder — in units of Å². High B-factors mark flexible loops or poorly resolved regions; low B-factors mark the rigid, well-ordered core.

  · PAE(i, j) answers: if I align the predicted and true structures on residue i, how far off (in Å) do I expect residue j to be? A block-diagonal PAE matrix with low values on the blocks and high values off-diagonal is the signature of a multi-domain protein with confidently predicted domains but uncertain inter-domain orientation.

Place it in context: what it resembles, what it is annotated as, and how it looks.

  · Structural nearest neighbors (via Foldseek easy-search vs the PDB). Reported per hit: target PDB id, E-value, and alignment TM-score. A TM-score above ~0.5 is the conventional threshold for 'same fold'.

  · Functional annotations link the protein to curated databases. InterPro entries identify conserved domains and families by matching the sequence against member-database signatures (Pfam, PROSITE, CDD, …). Gene Ontology (GO) terms describe molecular function, biological process, and cellular component in a controlled vocabulary. CATH places the structure in a hierarchical fold classification (Class/Architecture/Topology/Homologous-superfamily). The organism is the source species.

  · Plot images: a contact map (which residues are close in 3D, as an N×N binary image), a Ramachandran scatter (backbone torsion angles, revealing secondary-structure composition at a glance), and — for AlphaFold structures — a PAE heatmap (pairwise prediction confidence).

  · Structure images are PyMOL renders from six orthogonal camera directions. Cartoon representation draws helices as coils and strands as arrows; sticks shows the backbone as bonds; surface shows the solvent-excluded envelope. Rainbow coloring maps sequence position to hue (blue→red, N→C); chain coloring assigns a distinct color per polypeptide.